Protein AF-X1DLR6-F1 (afdb_monomer)

Foldseek 3Di:
DVVVVVVVVVVVVVCVVVVVVLVVVLVVPPPDPSVVVSVVVVCCVVVDDPVVVVVVVVVVD

Secondary structure (DSSP, 8-state):
-HHHHHHHHHHHHHHHHHHHHHHHHHHHTTTSHHHHHHHHHHHHHHHS-HHHHHHHHHHH-

Sequence (61 aa):
MPNTIVLGVASLLICFILGVTLGAVSAIKQNTIIDYAGMVIALLGVSVPTFWLGLMLMLIF

Solvent-accessible surface area (backbone atoms only — not comparable to full-atom values): 3495 Å² total; per-residue (Å²): 113,69,66,61,50,54,52,49,52,53,51,50,53,51,47,49,55,52,50,51,50,54,52,51,50,27,65,75,41,62,94,34,73,66,23,55,51,52,50,51,54,51,47,53,67,70,72,48,56,69,68,59,51,52,54,52,49,66,72,76,106

Radius of gyration: 14.67 Å; Cα contacts (8 Å, |Δi|>4): 13; chains: 1; bounding box: 32×24×37 Å

Organism: NCBI:txid412755

InterPro domains:
  IPR000515 ABC transporter type 1, transmembrane domain MetI-like [PS50928] (1-61)
  IPR035906 MetI-like superfamily [SSF161098] (2-61)

pLDDT: mean 89.15, std 5.12, range [63.69, 96.25]

Mean predicted aligned error: 5.06 Å

Structure (mmCIF, N/CA/C/O backbone):
data_AF-X1DLR6-F1
#
_entry.id   AF-X1DLR6-F1
#
loop_
_atom_site.group_PDB
_atom_site.id
_atom_site.type_symbol
_atom_site.label_atom_id
_atom_site.label_alt_id
_atom_site.label_comp_id
_atom_site.label_asym_id
_atom_site.label_entity_id
_atom_site.label_seq_id
_atom_site.pdbx_PDB_ins_code
_atom_site.Cartn_x
_atom_site.Cartn_y
_atom_site.Cartn_z
_atom_site.occupancy
_atom_site.B_iso_or_equiv
_atom_site.auth_seq_id
_atom_site.auth_comp_id
_atom_site.auth_asym_id
_atom_site.auth_atom_id
_atom_site.pdbx_PDB_model_num
ATOM 1 N N . MET A 1 1 ? 12.232 -2.029 -24.003 1.00 63.69 1 MET A N 1
ATOM 2 C CA . MET A 1 1 ? 11.331 -1.030 -23.385 1.00 63.69 1 MET A CA 1
ATOM 3 C C . MET A 1 1 ? 9.829 -1.265 -23.601 1.00 63.69 1 MET A C 1
ATOM 5 O O . MET A 1 1 ? 9.091 -0.814 -22.738 1.00 63.69 1 MET A O 1
ATOM 9 N N . PRO A 1 2 ? 9.328 -1.961 -24.648 1.00 81.50 2 PRO A N 1
ATOM 10 C CA . PRO A 1 2 ? 7.881 -2.204 -24.780 1.00 81.50 2 PRO A CA 1
ATOM 11 C C . PRO A 1 2 ? 7.280 -2.981 -23.598 1.00 81.50 2 PRO A C 1
ATOM 13 O O . PRO A 1 2 ? 6.281 -2.554 -23.031 1.00 81.50 2 PRO A O 1
ATOM 16 N N . ASN A 1 3 ? 7.934 -4.062 -23.152 1.00 88.06 3 ASN A N 1
ATOM 17 C CA . ASN A 1 3 ? 7.438 -4.870 -22.028 1.00 88.06 3 ASN A CA 1
ATOM 18 C C . ASN A 1 3 ? 7.349 -4.098 -20.709 1.00 88.06 3 ASN A C 1
ATOM 20 O O . ASN A 1 3 ? 6.389 -4.278 -19.970 1.00 88.06 3 ASN A O 1
ATOM 24 N N . THR A 1 4 ? 8.317 -3.231 -20.409 1.00 91.25 4 THR A N 1
ATOM 25 C CA . THR A 1 4 ? 8.307 -2.423 -19.181 1.00 91.25 4 THR A CA 1
ATOM 26 C C . THR A 1 4 ? 7.101 -1.487 -19.150 1.00 91.25 4 THR A C 1
ATOM 28 O O . THR A 1 4 ? 6.480 -1.318 -18.106 1.00 91.25 4 THR A O 1
ATOM 31 N N . ILE A 1 5 ? 6.739 -0.924 -20.307 1.00 93.19 5 ILE A N 1
ATOM 32 C CA . ILE A 1 5 ? 5.564 -0.060 -20.455 1.00 93.19 5 ILE A CA 1
ATOM 33 C C . ILE A 1 5 ? 4.284 -0.877 -20.272 1.00 93.19 5 ILE A C 1
ATOM 35 O O . ILE A 1 5 ? 3.421 -0.476 -19.500 1.00 93.19 5 ILE A O 1
ATOM 39 N N . VAL A 1 6 ? 4.174 -2.039 -20.922 1.00 92.69 6 VAL A N 1
ATOM 40 C CA . VAL A 1 6 ? 2.995 -2.914 -20.796 1.00 92.69 6 VAL A CA 1
ATOM 41 C C . VAL A 1 6 ? 2.783 -3.347 -19.343 1.00 92.69 6 VAL A C 1
ATOM 43 O O . VAL A 1 6 ? 1.677 -3.221 -18.822 1.00 92.69 6 VAL A O 1
ATOM 46 N N . LEU A 1 7 ? 3.844 -3.791 -18.663 1.00 91.75 7 LEU A N 1
ATOM 47 C CA . LEU A 1 7 ? 3.782 -4.194 -17.256 1.00 91.75 7 LEU A CA 1
ATOM 48 C C . LEU A 1 7 ? 3.488 -3.010 -16.328 1.00 91.75 7 LEU A C 1
ATOM 50 O O . LEU A 1 7 ? 2.686 -3.144 -15.405 1.00 91.75 7 LEU A O 1
ATOM 54 N N . GLY A 1 8 ? 4.087 -1.843 -16.575 1.00 93.12 8 GLY A N 1
ATOM 55 C CA . GLY A 1 8 ? 3.833 -0.633 -15.794 1.00 93.12 8 GLY A CA 1
ATOM 56 C C . GLY A 1 8 ? 2.384 -0.155 -15.910 1.00 93.12 8 GLY A C 1
ATOM 57 O O . GLY A 1 8 ? 1.742 0.112 -14.897 1.00 93.12 8 GLY A O 1
ATOM 58 N N . VAL A 1 9 ? 1.837 -0.119 -17.128 1.00 95.31 9 VAL A N 1
ATOM 59 C CA . VAL A 1 9 ? 0.436 0.259 -17.376 1.00 95.31 9 VAL A CA 1
ATOM 60 C C . VAL A 1 9 ? -0.527 -0.756 -16.762 1.00 95.31 9 VAL A C 1
ATOM 62 O O . VAL A 1 9 ? -1.491 -0.358 -16.111 1.00 95.31 9 VAL A O 1
ATOM 65 N N . ALA A 1 10 ? -0.256 -2.056 -16.897 1.00 93.38 10 ALA A N 1
ATOM 66 C CA . ALA A 1 10 ? -1.062 -3.090 -16.250 1.00 93.38 10 ALA A CA 1
ATOM 67 C C . ALA A 1 10 ? -1.055 -2.940 -14.718 1.00 93.38 10 ALA A C 1
ATOM 69 O O . ALA A 1 10 ? -2.109 -2.982 -14.085 1.00 93.38 10 ALA A O 1
ATOM 70 N N . SER A 1 11 ? 0.118 -2.684 -14.130 1.00 93.06 11 SER A N 1
ATOM 71 C CA . SER A 1 11 ? 0.273 -2.475 -12.684 1.00 93.06 11 SER A CA 1
ATOM 72 C C . SER A 1 11 ? -0.487 -1.237 -12.205 1.00 93.06 11 SER A C 1
ATOM 74 O O . SER A 1 11 ? -1.152 -1.282 -11.172 1.00 93.06 11 SER A O 1
ATOM 76 N N . LEU A 1 12 ? -0.442 -0.145 -12.975 1.00 94.38 12 LEU A N 1
ATOM 77 C CA . LEU A 1 12 ? -1.194 1.078 -12.694 1.00 94.38 12 LEU A CA 1
ATOM 78 C C . LEU A 1 12 ? -2.704 0.845 -12.719 1.00 94.38 12 LEU A C 1
ATOM 80 O O . LEU A 1 12 ? -3.392 1.294 -11.807 1.00 94.38 12 LEU A O 1
ATOM 84 N N . LEU A 1 13 ? -3.221 0.128 -13.720 1.00 96.25 13 LEU A N 1
ATOM 85 C CA . LEU A 1 13 ? -4.651 -0.179 -13.809 1.00 96.25 13 LEU A CA 1
ATOM 86 C C . LEU A 1 13 ? -5.128 -1.005 -12.612 1.00 96.25 13 LEU A C 1
ATOM 88 O O . LEU A 1 13 ? -6.152 -0.685 -12.011 1.00 96.25 13 LEU A O 1
ATOM 92 N N . ILE A 1 14 ? -4.363 -2.029 -12.231 1.00 94.19 14 ILE A N 1
ATOM 93 C CA . ILE A 1 14 ? -4.674 -2.867 -11.069 1.00 94.19 14 ILE A CA 1
ATOM 94 C C . ILE A 1 14 ? -4.644 -2.030 -9.785 1.00 94.19 14 ILE A C 1
ATOM 96 O O . ILE A 1 14 ? -5.587 -2.081 -8.995 1.00 94.19 14 ILE A O 1
ATOM 100 N N . CYS A 1 15 ? -3.593 -1.226 -9.598 1.00 92.81 15 CYS A N 1
ATOM 101 C CA . CYS A 1 15 ? -3.443 -0.353 -8.436 1.00 92.81 15 CYS A CA 1
ATOM 102 C C . CYS A 1 15 ? -4.592 0.657 -8.334 1.00 92.81 15 CYS A C 1
ATOM 104 O O . CYS A 1 15 ? -5.143 0.856 -7.256 1.00 92.81 15 CYS A O 1
ATOM 106 N N . PHE A 1 16 ? -5.007 1.243 -9.457 1.00 94.56 16 PHE A N 1
ATOM 107 C CA . PHE A 1 16 ? -6.115 2.188 -9.494 1.00 94.56 16 PHE A CA 1
ATOM 108 C C . PHE A 1 16 ? -7.433 1.528 -9.084 1.00 94.56 16 PHE A C 1
ATOM 110 O O . PHE A 1 16 ? -8.111 2.020 -8.189 1.00 94.56 16 PHE A O 1
ATOM 117 N N . ILE A 1 17 ? -7.783 0.386 -9.683 1.00 95.31 17 ILE A N 1
ATOM 118 C CA . ILE A 1 17 ? -9.043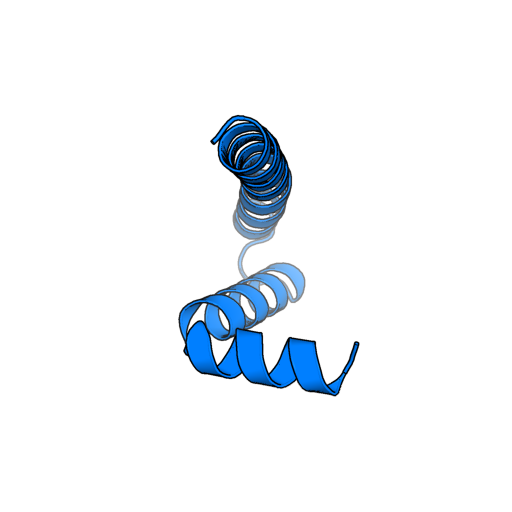 -0.306 -9.379 1.00 95.31 17 ILE A CA 1
ATOM 119 C C . ILE A 1 17 ? -9.071 -0.752 -7.912 1.00 95.31 17 ILE A C 1
ATOM 121 O O . ILE A 1 17 ? -10.032 -0.466 -7.197 1.00 95.31 17 ILE A O 1
ATOM 125 N N . LEU A 1 18 ? -8.018 -1.422 -7.439 1.00 92.50 18 LEU A N 1
ATOM 126 C CA . LEU A 1 18 ? -7.964 -1.936 -6.070 1.00 92.50 18 LEU A CA 1
ATOM 127 C C . LEU A 1 18 ? -7.850 -0.814 -5.038 1.00 92.50 18 LEU A C 1
ATOM 129 O O . LEU A 1 18 ? -8.589 -0.811 -4.060 1.00 92.50 18 LEU A O 1
ATOM 133 N N . GLY A 1 19 ? -6.968 0.159 -5.261 1.00 89.12 19 GLY A N 1
ATOM 134 C CA . GLY A 1 19 ? -6.756 1.277 -4.347 1.00 89.12 19 GLY A CA 1
ATOM 135 C C . GLY A 1 19 ? -7.998 2.152 -4.201 1.00 89.12 19 GLY A C 1
ATOM 136 O O . GLY A 1 19 ? -8.385 2.483 -3.082 1.00 89.12 19 GLY A O 1
ATOM 137 N N . VAL A 1 20 ? -8.671 2.474 -5.311 1.00 92.50 20 VAL A N 1
ATOM 138 C CA . VAL A 1 20 ? -9.896 3.287 -5.279 1.00 92.50 20 VAL A CA 1
ATOM 139 C C . VAL A 1 20 ? -11.045 2.521 -4.631 1.00 92.50 20 VAL A C 1
ATOM 141 O O . VAL A 1 20 ? -11.764 3.099 -3.821 1.00 92.50 20 VAL A O 1
ATOM 144 N N . THR A 1 21 ? -11.222 1.230 -4.928 1.00 90.44 21 THR A N 1
ATOM 145 C CA . THR A 1 21 ? -12.304 0.435 -4.321 1.00 90.44 21 THR A CA 1
ATOM 146 C C . THR A 1 21 ? -12.087 0.202 -2.829 1.00 90.44 21 THR A C 1
ATOM 148 O O . THR A 1 21 ? -13.006 0.466 -2.055 1.00 90.44 21 THR A O 1
ATOM 151 N N . LEU A 1 22 ? -10.890 -0.219 -2.398 1.00 87.44 22 LEU A N 1
ATOM 152 C CA . LEU A 1 22 ? -10.583 -0.357 -0.971 1.00 87.44 22 LEU A CA 1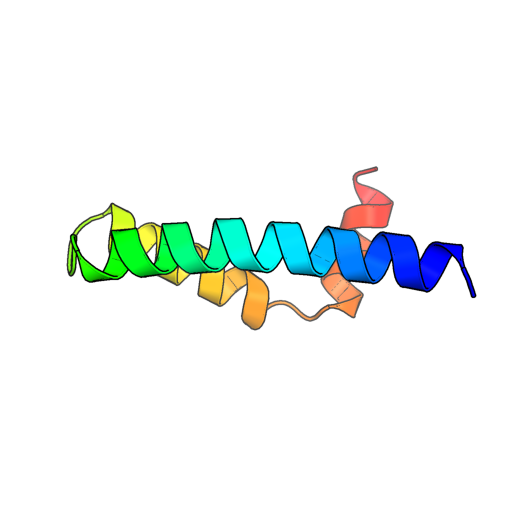
ATOM 153 C C . LEU A 1 22 ? -10.701 0.984 -0.247 1.00 87.44 22 LEU A C 1
ATOM 155 O O . LEU A 1 22 ? -11.330 1.039 0.805 1.00 87.44 22 LEU A O 1
ATOM 159 N N . GLY A 1 23 ? -10.157 2.061 -0.820 1.00 86.75 23 GLY A N 1
ATOM 160 C CA . GLY A 1 23 ? -10.236 3.399 -0.234 1.00 86.75 23 GLY A CA 1
ATOM 161 C C . GLY A 1 23 ? -11.675 3.901 -0.104 1.00 86.75 23 GLY A C 1
ATOM 162 O O . GLY A 1 23 ? -12.064 4.393 0.953 1.00 86.75 23 GLY A O 1
ATOM 163 N N . ALA A 1 24 ? -12.498 3.715 -1.140 1.00 89.94 24 ALA A N 1
ATOM 164 C CA . ALA A 1 24 ? -13.910 4.085 -1.113 1.00 89.94 24 ALA A CA 1
ATOM 165 C C . ALA A 1 24 ? -14.702 3.262 -0.085 1.00 89.94 24 ALA A C 1
ATOM 167 O O . ALA A 1 24 ? -15.512 3.817 0.654 1.00 89.94 24 ALA A O 1
ATOM 168 N N . VAL A 1 25 ? -14.455 1.951 0.009 1.00 86.81 25 VAL A N 1
ATOM 169 C CA . VAL A 1 25 ? -15.111 1.086 1.003 1.00 86.81 25 VAL A CA 1
ATOM 170 C C . VAL A 1 25 ? -14.697 1.465 2.429 1.00 86.81 25 VAL A C 1
ATOM 172 O O . VAL A 1 25 ? -15.572 1.543 3.293 1.00 86.81 25 VAL A O 1
ATOM 175 N N . SER A 1 26 ? -13.413 1.758 2.666 1.00 86.31 26 SER A N 1
ATOM 176 C CA . SER A 1 26 ? -12.905 2.282 3.947 1.00 86.31 26 SER A CA 1
ATOM 177 C C . SER A 1 26 ? -13.619 3.575 4.338 1.00 86.31 26 SER A C 1
ATOM 179 O O . SER A 1 26 ? -14.093 3.710 5.462 1.00 86.31 26 SER A O 1
ATOM 181 N N . ALA A 1 27 ? -13.771 4.497 3.380 1.00 83.81 27 ALA A N 1
ATOM 182 C CA . ALA A 1 27 ? -14.411 5.789 3.606 1.00 83.81 27 ALA A CA 1
ATOM 183 C C . ALA A 1 27 ? -15.911 5.666 3.920 1.00 83.81 27 ALA A C 1
ATOM 185 O O . ALA A 1 27 ? -16.421 6.381 4.778 1.00 83.81 27 ALA A O 1
ATOM 186 N N . ILE A 1 28 ? -16.626 4.751 3.254 1.00 86.56 28 ILE A N 1
ATOM 187 C CA . ILE A 1 28 ? -18.063 4.531 3.492 1.00 86.56 28 ILE A CA 1
ATOM 188 C C . ILE A 1 28 ? -18.300 3.795 4.820 1.00 86.56 28 ILE A C 1
ATOM 190 O O . ILE A 1 28 ? -19.287 4.059 5.504 1.00 86.56 28 ILE A O 1
ATOM 194 N N . LYS A 1 29 ? -17.416 2.861 5.197 1.00 83.56 29 LYS A N 1
ATOM 195 C CA . LYS A 1 29 ? -17.523 2.059 6.427 1.00 83.56 29 LYS A CA 1
ATOM 196 C C . LYS A 1 29 ? -16.470 2.451 7.465 1.00 83.56 29 LYS A C 1
ATOM 198 O O . LYS A 1 29 ? -15.813 1.587 8.050 1.00 83.56 29 LYS A O 1
ATOM 203 N N . GLN A 1 30 ? -16.340 3.748 7.705 1.00 78.38 30 GLN A N 1
ATOM 204 C CA . GLN A 1 30 ? -15.358 4.304 8.630 1.00 78.38 30 GLN A CA 1
ATOM 205 C C . GLN A 1 30 ? -15.512 3.730 10.052 1.00 78.38 30 GLN A C 1
ATOM 207 O O . GLN A 1 30 ? -16.633 3.535 10.527 1.00 78.38 30 GLN A O 1
ATOM 212 N N . ASN A 1 31 ? -14.392 3.467 10.738 1.00 80.25 31 ASN A N 1
ATOM 213 C CA . ASN A 1 31 ? -14.324 2.841 12.073 1.00 80.25 31 ASN A CA 1
ATOM 214 C C . ASN A 1 31 ? -14.848 1.393 12.157 1.00 80.25 31 ASN A C 1
ATOM 216 O O . ASN A 1 31 ? -15.086 0.878 13.252 1.00 80.25 31 ASN A O 1
ATOM 220 N N . THR A 1 32 ? -15.028 0.705 11.029 1.00 85.12 32 THR A N 1
ATOM 221 C CA . THR A 1 32 ? -15.342 -0.732 11.035 1.00 85.12 32 THR A CA 1
ATOM 222 C C . THR A 1 32 ? -14.086 -1.582 10.873 1.00 85.12 32 THR A C 1
ATOM 224 O O . THR A 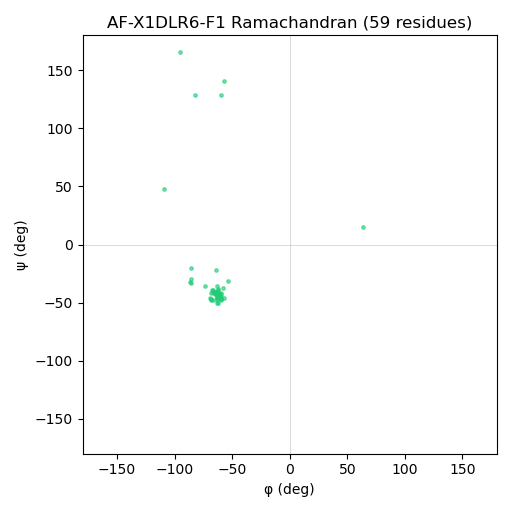1 32 ? -13.033 -1.103 10.464 1.00 85.12 32 THR A O 1
ATOM 227 N N . ILE A 1 33 ? -14.191 -2.885 11.151 1.00 84.06 33 ILE A N 1
ATOM 228 C CA . ILE A 1 33 ? -13.087 -3.8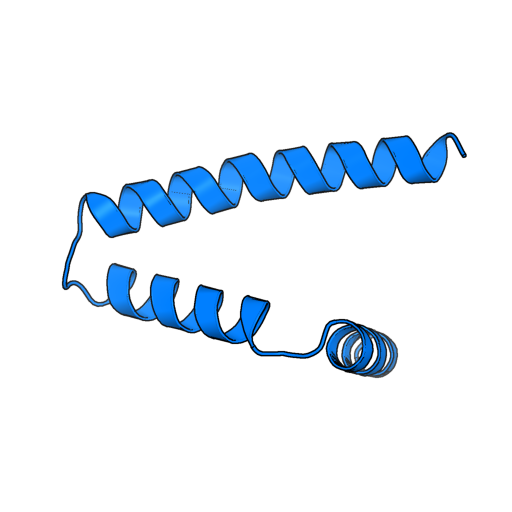52 10.993 1.00 84.06 33 ILE A CA 1
ATOM 229 C C . ILE A 1 33 ? -12.485 -3.803 9.576 1.00 84.06 33 ILE A C 1
ATOM 231 O O . ILE A 1 33 ? -11.287 -4.009 9.412 1.00 84.06 33 ILE A O 1
ATOM 235 N N . ILE A 1 34 ? -13.298 -3.494 8.561 1.00 84.25 34 ILE A N 1
ATOM 236 C CA . ILE A 1 34 ? -12.862 -3.383 7.162 1.00 84.25 34 ILE A CA 1
ATOM 237 C C . ILE A 1 34 ? -11.926 -2.180 6.973 1.00 84.25 34 ILE A C 1
ATOM 239 O O . ILE A 1 34 ? -10.930 -2.296 6.265 1.00 84.25 34 ILE A O 1
ATOM 243 N N . ASP A 1 35 ? -12.214 -1.066 7.647 1.00 87.00 35 ASP A N 1
ATOM 244 C CA . ASP A 1 35 ? -11.394 0.147 7.627 1.00 87.00 35 ASP A CA 1
ATOM 245 C C . ASP A 1 35 ? -10.039 -0.097 8.3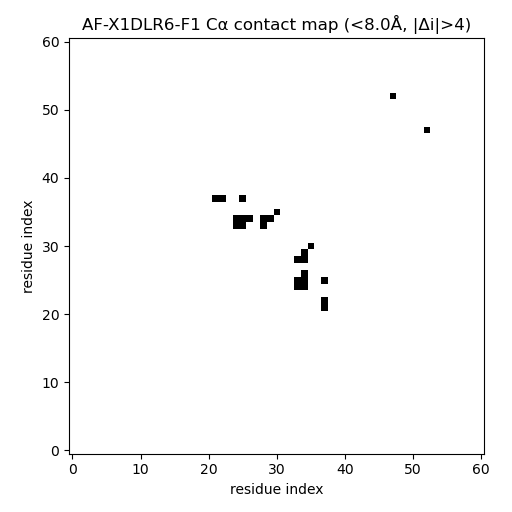08 1.00 87.00 35 ASP A C 1
ATOM 247 O O . ASP A 1 35 ? -8.983 0.120 7.717 1.00 87.00 35 ASP A O 1
ATOM 251 N N . TYR A 1 36 ? -10.052 -0.702 9.502 1.00 87.31 36 TYR A N 1
ATOM 252 C CA . TYR A 1 36 ? -8.821 -1.085 10.201 1.00 87.31 36 TYR A CA 1
ATOM 253 C C . TYR A 1 36 ? -7.983 -2.103 9.416 1.00 87.31 36 TYR A C 1
ATOM 255 O O . TYR A 1 36 ? -6.767 -1.943 9.319 1.00 87.31 36 TYR A O 1
ATOM 263 N N . ALA A 1 37 ? -8.605 -3.132 8.833 1.00 88.50 37 ALA A N 1
ATOM 264 C CA . ALA A 1 37 ? -7.901 -4.122 8.022 1.00 88.50 37 ALA A CA 1
ATOM 265 C C . ALA A 1 37 ? -7.280 -3.488 6.767 1.00 88.50 37 ALA A C 1
ATOM 267 O O . ALA A 1 37 ? -6.111 -3.738 6.472 1.00 88.50 37 ALA A O 1
ATOM 268 N N . GLY A 1 38 ? -8.027 -2.627 6.066 1.00 87.19 38 GLY A N 1
ATOM 269 C CA . GLY A 1 38 ? -7.522 -1.875 4.917 1.00 87.19 38 GLY A CA 1
ATOM 270 C C . GLY A 1 38 ? -6.339 -0.981 5.288 1.00 87.19 38 GLY A C 1
ATOM 271 O O . GLY A 1 38 ? -5.319 -0.983 4.598 1.00 87.19 38 GLY A O 1
ATOM 272 N N . MET A 1 39 ? -6.427 -0.292 6.427 1.00 88.69 39 MET A N 1
ATOM 273 C CA . MET A 1 39 ? -5.369 0.584 6.921 1.00 88.69 39 MET A CA 1
ATOM 274 C C . MET A 1 39 ? -4.103 -0.191 7.311 1.00 88.69 39 MET A C 1
ATOM 276 O O . MET A 1 39 ? -3.004 0.232 6.964 1.00 88.69 39 MET A O 1
ATOM 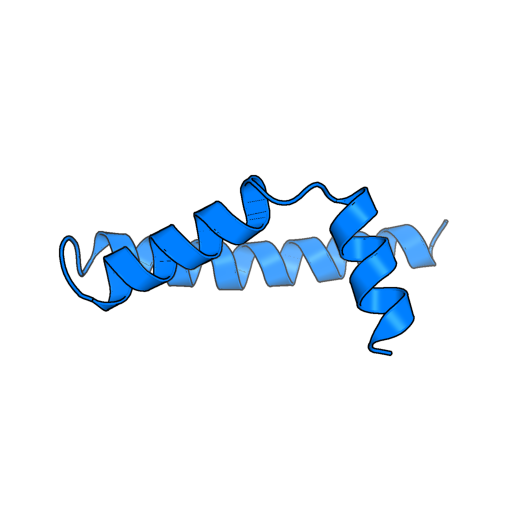280 N N . VAL A 1 40 ? -4.235 -1.353 7.963 1.00 90.12 40 VAL A N 1
ATOM 281 C CA . VAL A 1 40 ? -3.097 -2.230 8.296 1.00 90.12 40 VAL A CA 1
ATOM 282 C C . VAL A 1 40 ? -2.413 -2.751 7.033 1.00 90.12 40 VAL A C 1
ATOM 284 O O . VAL A 1 40 ? -1.189 -2.690 6.936 1.00 90.12 40 VAL A O 1
ATOM 287 N N . ILE A 1 41 ? -3.179 -3.221 6.045 1.00 88.50 41 ILE A N 1
ATO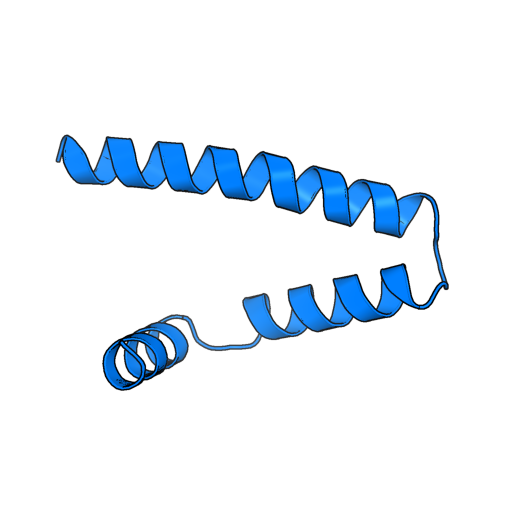M 288 C CA . ILE A 1 41 ? -2.626 -3.702 4.770 1.00 88.50 41 ILE A CA 1
ATOM 289 C C . ILE A 1 41 ? -1.883 -2.571 4.043 1.00 88.50 41 ILE A C 1
ATOM 291 O O . ILE A 1 41 ? -0.768 -2.780 3.561 1.00 88.50 41 ILE A O 1
ATOM 295 N N . ALA A 1 42 ? -2.453 -1.363 4.012 1.00 87.81 42 ALA A N 1
ATOM 296 C CA . ALA A 1 42 ? -1.803 -0.194 3.425 1.00 87.81 42 ALA A CA 1
ATOM 297 C C . ALA A 1 42 ? -0.497 0.165 4.156 1.00 87.81 42 ALA A C 1
ATOM 299 O O . ALA A 1 42 ? 0.527 0.404 3.516 1.00 87.81 42 ALA A O 1
ATOM 300 N N . LEU A 1 43 ? -0.505 0.137 5.492 1.00 89.88 43 LEU 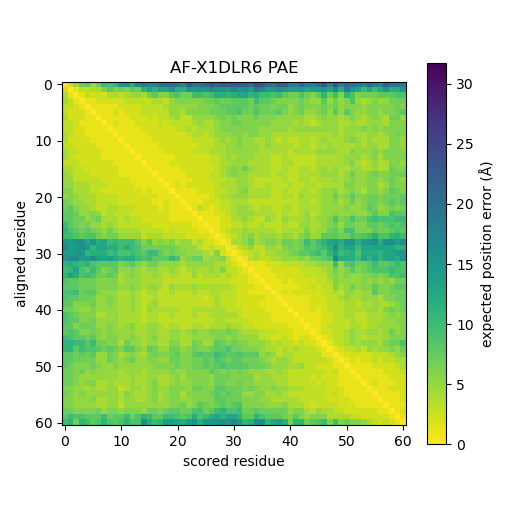A N 1
ATOM 301 C CA . LEU A 1 43 ? 0.678 0.385 6.317 1.00 89.88 43 LEU A CA 1
ATOM 302 C C . LEU A 1 43 ? 1.782 -0.636 6.060 1.00 89.88 43 LEU A C 1
ATOM 304 O O . LEU A 1 43 ? 2.934 -0.236 5.924 1.00 89.88 43 LEU A O 1
ATOM 308 N N . LEU A 1 44 ? 1.454 -1.924 5.953 1.00 89.06 44 LEU A N 1
ATOM 309 C CA . LEU A 1 44 ? 2.429 -2.964 5.619 1.00 89.06 44 LEU A CA 1
ATOM 310 C C . LEU A 1 44 ? 3.048 -2.722 4.237 1.00 89.06 44 LEU A C 1
ATOM 312 O O . LEU A 1 44 ? 4.266 -2.785 4.097 1.00 89.06 44 LEU A O 1
ATOM 316 N N . GLY A 1 45 ? 2.236 -2.382 3.235 1.00 85.38 45 GLY A N 1
ATOM 317 C CA . GLY A 1 45 ? 2.726 -2.098 1.884 1.00 85.38 45 GLY A CA 1
ATOM 318 C C . GLY A 1 45 ? 3.658 -0.884 1.803 1.00 85.38 45 GLY A C 1
ATOM 319 O O . GLY A 1 45 ? 4.618 -0.905 1.039 1.00 85.38 45 GLY A O 1
ATOM 320 N N . VAL A 1 46 ? 3.402 0.161 2.598 1.00 86.44 46 VAL A N 1
ATOM 321 C CA . VAL A 1 46 ? 4.202 1.401 2.596 1.00 86.44 46 VAL A CA 1
ATOM 322 C C . VAL A 1 46 ? 5.417 1.318 3.526 1.00 86.44 46 VAL A C 1
ATOM 324 O O . VAL A 1 46 ? 6.448 1.924 3.247 1.00 86.44 46 VAL A O 1
ATOM 327 N N . SER A 1 47 ? 5.315 0.574 4.630 1.00 89.75 47 SER A N 1
ATOM 328 C CA . SER A 1 47 ? 6.359 0.518 5.665 1.00 89.75 47 SER A CA 1
ATOM 329 C C . SER A 1 47 ? 7.445 -0.514 5.368 1.00 89.75 47 SER A C 1
ATOM 331 O O . SER A 1 47 ? 8.541 -0.429 5.922 1.00 89.75 47 SER A O 1
ATOM 333 N N . VAL A 1 48 ? 7.163 -1.503 4.514 1.00 89.25 48 VAL A N 1
ATOM 334 C CA . VAL A 1 48 ? 8.143 -2.521 4.132 1.00 89.25 48 VAL A CA 1
ATOM 335 C C . VAL A 1 48 ? 9.057 -1.979 3.023 1.00 89.25 48 VAL A C 1
ATOM 337 O O . VAL A 1 48 ? 8.564 -1.526 1.989 1.00 89.25 48 VAL A O 1
ATOM 340 N N . PRO A 1 49 ? 10.393 -2.063 3.170 1.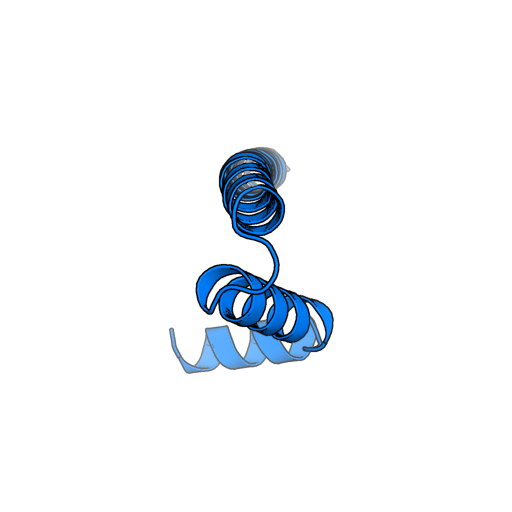00 89.62 49 PRO A N 1
ATOM 341 C CA . PRO A 1 49 ? 11.313 -1.660 2.113 1.00 89.62 49 PRO A CA 1
ATOM 342 C C . PRO A 1 49 ? 11.083 -2.472 0.831 1.00 89.62 49 PRO A C 1
ATOM 344 O O . PRO A 1 49 ? 11.114 -3.704 0.855 1.00 89.62 49 PRO A O 1
ATOM 347 N N . THR A 1 50 ? 10.922 -1.798 -0.309 1.00 88.38 50 THR A N 1
ATOM 348 C CA . THR A 1 50 ? 10.641 -2.443 -1.608 1.00 88.38 50 THR A CA 1
ATOM 349 C C . THR A 1 50 ? 11.709 -3.456 -2.018 1.00 88.38 50 THR A C 1
ATOM 351 O O . THR A 1 50 ? 11.382 -4.522 -2.534 1.00 88.38 50 THR A O 1
ATOM 354 N N . PHE A 1 51 ? 12.982 -3.173 -1.730 1.00 90.12 51 PHE A N 1
ATOM 355 C CA . PHE A 1 51 ? 14.082 -4.123 -1.920 1.00 90.12 51 PHE A CA 1
ATOM 356 C C . PHE A 1 51 ? 13.900 -5.405 -1.095 1.00 90.12 51 PHE A C 1
ATOM 358 O O . PHE A 1 51 ? 14.032 -6.505 -1.627 1.00 90.12 51 PHE A O 1
ATOM 365 N N . TRP A 1 52 ? 13.571 -5.267 0.192 1.00 92.75 52 TRP A N 1
ATOM 366 C CA . TRP A 1 52 ? 13.369 -6.408 1.085 1.00 92.75 52 TRP A CA 1
ATOM 367 C C . TRP A 1 52 ? 12.182 -7.259 0.628 1.00 92.75 52 TRP A C 1
ATOM 369 O O . TRP A 1 52 ? 12.273 -8.484 0.599 1.00 92.75 52 TRP A O 1
ATOM 379 N N . LEU A 1 53 ? 11.099 -6.612 0.188 1.00 89.75 53 LEU A N 1
ATOM 380 C CA . LEU A 1 53 ? 9.930 -7.294 -0.358 1.00 89.75 53 LEU A CA 1
ATOM 381 C C . LEU A 1 53 ? 10.281 -8.067 -1.639 1.00 89.75 53 LEU A C 1
ATOM 383 O O . LEU A 1 53 ? 9.890 -9.222 -1.780 1.00 89.75 53 LEU A O 1
ATOM 387 N N . GLY A 1 54 ? 11.080 -7.477 -2.533 1.00 90.50 54 GLY A N 1
ATOM 388 C CA . GLY A 1 54 ? 11.585 -8.159 -3.728 1.00 90.50 54 GLY A CA 1
ATOM 389 C C . GLY A 1 54 ? 12.438 -9.392 -3.406 1.00 90.50 54 GLY A C 1
ATOM 390 O O . GLY A 1 54 ? 12.252 -10.437 -4.026 1.00 90.50 54 GLY A O 1
ATOM 391 N N . LEU A 1 55 ? 13.325 -9.302 -2.407 1.00 94.50 55 LEU A N 1
ATOM 392 C CA . LEU A 1 55 ? 14.108 -10.450 -1.932 1.00 94.50 55 LEU A CA 1
ATOM 393 C C . LEU A 1 55 ? 13.219 -11.569 -1.376 1.00 94.50 55 LEU A C 1
ATOM 395 O O . LEU A 1 55 ? 13.442 -12.734 -1.688 1.00 94.50 55 LEU A O 1
ATOM 399 N N . MET A 1 56 ? 12.212 -11.226 -0.569 1.00 94.44 56 MET A N 1
ATOM 400 C CA . MET A 1 56 ? 11.291 -12.211 0.006 1.00 94.44 56 MET A CA 1
ATOM 401 C C . MET A 1 56 ? 10.455 -12.905 -1.068 1.00 94.44 56 MET A C 1
ATOM 403 O O . MET A 1 56 ? 10.294 -14.121 -1.021 1.00 94.44 56 MET A O 1
ATOM 407 N N . LEU A 1 57 ? 9.972 -12.162 -2.066 1.00 91.06 57 LEU A N 1
ATOM 408 C CA . LEU A 1 57 ? 9.251 -12.750 -3.193 1.00 91.06 57 LEU A CA 1
ATOM 409 C C . LEU A 1 57 ? 10.135 -13.717 -3.992 1.00 91.06 57 LEU A C 1
ATOM 411 O O . LEU A 1 57 ? 9.664 -14.795 -4.324 1.00 91.06 57 LEU A O 1
ATOM 415 N N . MET A 1 58 ? 11.410 -13.389 -4.232 1.00 93.88 58 MET A N 1
ATOM 416 C CA . MET A 1 58 ? 12.350 -14.311 -4.894 1.00 93.88 58 MET A CA 1
ATOM 417 C C . MET A 1 58 ? 12.645 -15.593 -4.098 1.00 93.88 58 MET A C 1
ATOM 419 O O . MET A 1 58 ? 13.129 -16.555 -4.676 1.00 93.88 58 MET A O 1
ATOM 423 N N . LEU A 1 59 ? 12.436 -15.604 -2.777 1.00 93.94 59 LEU A N 1
ATOM 424 C CA . LEU A 1 59 ? 12.610 -16.809 -1.953 1.00 93.94 59 LEU A CA 1
ATOM 425 C C . LEU A 1 59 ? 11.352 -17.687 -1.918 1.00 93.94 59 LEU A C 1
ATOM 427 O O . LEU A 1 59 ? 11.459 -18.892 -1.702 1.00 93.94 59 LEU A O 1
ATOM 431 N N . ILE A 1 60 ? 10.170 -17.080 -2.055 1.00 95.44 60 ILE A N 1
ATOM 432 C CA . ILE A 1 60 ? 8.870 -17.763 -1.969 1.00 95.44 60 ILE A CA 1
ATOM 433 C C . ILE A 1 60 ? 8.458 -18.371 -3.318 1.00 95.44 60 ILE A C 1
ATOM 435 O O . ILE A 1 60 ? 7.789 -19.406 -3.330 1.00 95.44 60 ILE A O 1
ATOM 439 N N . PHE A 1 61 ? 8.826 -17.721 -4.424 1.00 86.38 61 PHE A N 1
ATOM 440 C CA . PHE A 1 61 ? 8.528 -18.127 -5.800 1.00 86.38 61 PHE A CA 1
ATOM 441 C C . PHE A 1 61 ? 9.780 -18.647 -6.502 1.00 86.38 61 PHE A C 1
ATOM 443 O O . PHE A 1 61 ? 9.651 -19.655 -7.234 1.00 86.38 61 PHE A O 1
#